Protein AF-A0A7S0JDR5-F1 (afdb_monomer_lite)

InterPro domains:
  IPR052972 Sacsin chaperone regulator [PTHR15600] (1-126)
  IPR058210 Sacsin/Nov domain [PF25794] (2-126)

Foldseek 3Di:
DADPPPPPDPDRDPPPDPVVVVLLVWAQWKWKDAFQKIKIFHCPCPPDPPADNVRGIDMDRQAVDPVCVVCVVVNVVVPPPVDNSHGTDHDMGIDGDTADCVNLVVDPSHNDTCDPVNVVVVVVVVVD

Radius of gyration: 15.87 Å; chains: 1; bounding box: 41×41×35 Å

Sequence (128 aa):
ISSSAKLNASSATGRFGLGFNAVYHFTDVPSFVSGEHVVFFDPHAHFLPGATLQNPGLKLKFAGANFVEQFPDQFGPYRLFGCDMRSNYPATLFRFPLRTAGTAASSELRRDEYGRGAVRELLDTLHD

Organism: NCBI:txid127549

Structure (mmCIF, N/CA/C/O backbone):
data_AF-A0A7S0JDR5-F1
#
_entry.id   AF-A0A7S0JDR5-F1
#
loop_
_atom_site.group_PDB
_atom_site.id
_atom_site.type_symbol
_atom_site.label_atom_id
_atom_site.label_alt_id
_atom_site.label_comp_id
_atom_site.label_asym_id
_atom_site.label_entity_id
_atom_site.label_seq_id
_atom_site.pdbx_PDB_ins_code
_atom_site.Cartn_x
_atom_site.Cartn_y
_atom_site.Cartn_z
_atom_site.occupancy
_atom_site.B_iso_or_equiv
_atom_site.auth_seq_id
_atom_site.auth_comp_id
_atom_site.auth_asym_id
_atom_site.auth_atom_id
_atom_site.pdbx_PDB_model_num
ATOM 1 N N . ILE A 1 1 ? 11.696 1.979 10.119 1.00 46.78 1 ILE A N 1
ATOM 2 C CA . ILE A 1 1 ? 11.382 1.948 11.573 1.00 46.78 1 ILE A CA 1
ATOM 3 C C . ILE A 1 1 ? 12.497 1.204 12.296 1.00 46.78 1 ILE A C 1
ATOM 5 O O . ILE A 1 1 ? 12.484 -0.017 12.309 1.00 46.78 1 ILE A O 1
ATOM 9 N N . SER A 1 2 ? 13.467 1.922 12.853 1.00 39.16 2 SER A N 1
ATOM 10 C CA . SER A 1 2 ? 14.502 1.377 13.738 1.00 39.16 2 SER A CA 1
ATOM 11 C C . SER A 1 2 ? 14.549 2.259 14.981 1.00 39.16 2 SER A C 1
ATOM 13 O O . SER A 1 2 ? 14.450 3.477 14.878 1.00 39.16 2 SER A O 1
ATOM 15 N N . SER A 1 3 ? 14.613 1.658 16.164 1.00 34.16 3 SER A N 1
ATOM 16 C CA . SER A 1 3 ? 14.764 2.381 17.430 1.00 34.16 3 SER A CA 1
ATOM 17 C C . SER A 1 3 ? 16.156 3.022 17.514 1.00 34.16 3 SER A C 1
ATOM 19 O O . SER A 1 3 ? 17.152 2.328 17.308 1.00 34.16 3 SER A O 1
ATOM 21 N N . SER A 1 4 ? 16.216 4.308 17.881 1.00 41.69 4 SER A N 1
ATOM 22 C CA . SER A 1 4 ? 17.369 5.233 17.828 1.00 41.69 4 SER A CA 1
ATOM 23 C C . SER A 1 4 ? 18.670 4.829 18.545 1.00 41.69 4 SER A C 1
ATOM 25 O O . SER A 1 4 ? 19.616 5.606 18.560 1.00 41.69 4 SER A O 1
ATOM 27 N N . ALA A 1 5 ? 18.776 3.630 19.118 1.00 36.12 5 ALA A N 1
ATOM 28 C CA . ALA A 1 5 ? 19.974 3.170 19.826 1.00 36.12 5 ALA A CA 1
ATOM 29 C C . ALA A 1 5 ? 21.012 2.454 18.934 1.00 36.12 5 ALA A C 1
ATOM 31 O O . ALA A 1 5 ? 22.041 2.017 19.441 1.00 36.12 5 ALA A O 1
ATOM 32 N N . LYS A 1 6 ? 20.759 2.268 17.628 1.00 39.28 6 LYS A N 1
ATOM 33 C CA . LYS A 1 6 ? 21.620 1.445 16.749 1.00 39.28 6 LYS A CA 1
ATOM 34 C C . LYS A 1 6 ? 21.948 2.091 15.398 1.00 39.28 6 LYS A C 1
ATOM 36 O O . LYS A 1 6 ? 22.055 1.397 14.394 1.00 39.28 6 LYS A O 1
ATOM 41 N N . LEU A 1 7 ? 22.142 3.410 15.376 1.00 42.50 7 LEU A N 1
ATOM 42 C CA . LEU A 1 7 ? 22.484 4.175 14.164 1.00 42.50 7 LEU A CA 1
ATOM 43 C C . LEU A 1 7 ? 23.809 3.744 13.490 1.00 42.50 7 LEU A C 1
ATOM 45 O O . LEU A 1 7 ? 24.029 4.089 12.338 1.00 42.50 7 LEU A O 1
ATOM 49 N N . ASN A 1 8 ? 24.648 2.940 14.161 1.00 34.06 8 ASN A N 1
ATOM 50 C CA . ASN A 1 8 ? 25.935 2.461 13.634 1.00 34.06 8 ASN A CA 1
ATOM 51 C C . ASN A 1 8 ? 25.924 1.018 13.096 1.00 34.06 8 ASN A C 1
ATOM 53 O O . ASN A 1 8 ? 26.977 0.495 12.743 1.00 34.06 8 ASN A O 1
ATOM 57 N N . ALA A 1 9 ? 24.766 0.359 13.026 1.00 37.00 9 ALA A N 1
ATOM 58 C CA . ALA A 1 9 ? 24.639 -0.929 12.352 1.00 37.00 9 ALA A CA 1
ATOM 59 C C . ALA A 1 9 ? 23.743 -0.753 11.126 1.00 37.00 9 ALA A C 1
ATOM 61 O O . ALA A 1 9 ? 22.534 -0.559 11.258 1.00 37.00 9 ALA A O 1
ATOM 62 N N . SER A 1 10 ? 24.326 -0.886 9.936 1.00 40.94 10 SER A N 1
ATOM 63 C CA . SER A 1 10 ? 23.674 -0.897 8.615 1.00 40.94 10 SER A CA 1
ATOM 64 C C . SER A 1 10 ? 22.622 -2.013 8.422 1.00 40.94 10 SER A C 1
ATOM 66 O O . SER A 1 10 ? 22.178 -2.272 7.310 1.00 40.94 10 SER A O 1
ATOM 68 N N . SER A 1 11 ? 22.204 -2.678 9.501 1.00 45.56 11 SER A N 1
ATOM 69 C CA . SER A 1 11 ? 21.330 -3.853 9.528 1.00 45.56 11 SER A CA 1
ATOM 70 C C . SER A 1 11 ? 20.412 -3.902 10.762 1.00 45.56 11 SER A C 1
ATOM 72 O O . SER A 1 11 ? 19.966 -4.971 11.182 1.00 45.56 11 SER A O 1
ATOM 74 N N . ALA A 1 12 ? 20.099 -2.759 11.382 1.00 44.41 12 ALA A N 1
ATOM 75 C CA . ALA A 1 12 ? 19.158 -2.718 12.502 1.00 44.41 12 ALA A CA 1
ATOM 76 C C . ALA A 1 12 ? 17.701 -2.872 12.016 1.00 44.41 12 ALA A C 1
ATOM 78 O O . ALA A 1 12 ? 16.983 -1.896 11.798 1.00 44.41 12 ALA A O 1
ATOM 79 N N . THR A 1 13 ? 17.271 -4.123 11.845 1.00 51.19 13 THR A N 1
ATOM 80 C CA . THR A 1 13 ? 15.887 -4.506 11.541 1.00 51.19 13 THR A CA 1
ATOM 81 C C . THR A 1 13 ? 14.921 -3.907 12.563 1.00 51.19 13 THR A C 1
ATOM 83 O O . THR A 1 13 ? 15.130 -4.012 13.774 1.00 51.19 13 THR A O 1
ATOM 86 N N . GLY A 1 14 ? 13.842 -3.290 12.081 1.00 51.88 14 GLY A N 1
ATOM 87 C CA . GLY A 1 14 ? 12.742 -2.850 12.931 1.00 51.88 14 GLY A CA 1
ATOM 88 C C . GLY A 1 14 ? 12.070 -4.000 13.681 1.00 51.88 14 GLY A C 1
ATOM 89 O O . GLY A 1 14 ? 12.301 -5.176 13.407 1.00 51.88 14 GLY A O 1
ATOM 90 N N . ARG A 1 15 ? 11.155 -3.659 14.596 1.00 53.78 15 ARG A N 1
ATOM 91 C CA . ARG A 1 15 ? 10.389 -4.613 15.426 1.00 53.78 15 ARG A CA 1
ATOM 92 C C . ARG A 1 15 ? 9.584 -5.663 14.627 1.00 53.78 15 ARG A C 1
ATOM 94 O O . ARG A 1 15 ? 9.115 -6.626 15.216 1.00 53.78 15 ARG A O 1
ATOM 101 N N . PHE A 1 16 ? 9.438 -5.494 13.312 1.00 57.56 16 PHE A N 1
ATOM 102 C CA . PHE A 1 16 ? 8.615 -6.335 12.433 1.00 57.56 16 PHE A CA 1
ATOM 103 C C . PHE A 1 16 ? 9.363 -7.507 11.771 1.00 57.56 16 PHE A C 1
ATOM 105 O O . PHE A 1 16 ? 8.795 -8.194 10.927 1.00 57.56 16 PHE A O 1
ATOM 112 N N . GLY A 1 17 ? 10.599 -7.784 12.204 1.00 55.38 17 GLY A N 1
ATOM 113 C CA . GLY A 1 17 ? 11.347 -8.980 11.811 1.00 55.38 17 GLY A CA 1
ATOM 114 C C . GLY A 1 17 ? 11.861 -8.948 10.368 1.00 55.38 17 GLY A C 1
ATOM 115 O O . GLY A 1 17 ? 11.411 -8.173 9.530 1.00 55.38 17 GLY A O 1
ATOM 116 N N . LEU A 1 18 ? 12.839 -9.806 10.074 1.00 67.12 18 LEU A N 1
ATOM 117 C CA . LEU A 1 18 ? 13.481 -9.876 8.755 1.00 67.12 18 LEU A CA 1
ATOM 118 C C . LEU A 1 18 ? 12.505 -10.296 7.643 1.00 67.12 18 LEU A C 1
ATOM 120 O O . LEU A 1 18 ? 12.664 -9.870 6.505 1.00 67.12 18 LEU A O 1
ATOM 124 N N . GLY A 1 19 ? 11.474 -11.082 7.978 1.00 76.75 19 GLY A N 1
ATOM 125 C CA . GLY A 1 19 ? 10.511 -11.609 7.007 1.00 76.75 19 GLY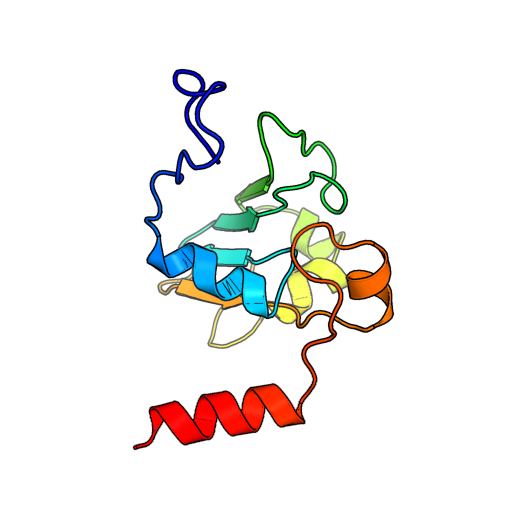 A CA 1
ATOM 126 C C . GLY A 1 19 ? 9.680 -10.532 6.309 1.00 76.75 19 GLY A C 1
ATOM 127 O O . GLY A 1 19 ? 9.452 -10.628 5.108 1.00 76.75 19 GLY A O 1
ATOM 128 N N . PHE A 1 20 ? 9.290 -9.462 7.012 1.00 83.81 20 PHE A N 1
ATOM 129 C CA . PHE A 1 20 ? 8.538 -8.377 6.373 1.00 83.81 20 PHE A CA 1
ATOM 130 C C . PHE A 1 20 ? 9.398 -7.582 5.384 1.00 83.81 20 PHE A C 1
ATOM 132 O O . PHE A 1 20 ? 8.873 -7.077 4.400 1.00 83.81 20 PHE A O 1
ATOM 139 N N . ASN A 1 21 ? 10.721 -7.516 5.572 1.00 85.69 21 ASN A N 1
ATOM 140 C CA . ASN A 1 21 ? 11.596 -6.795 4.642 1.00 85.69 21 ASN A CA 1
ATOM 141 C C . ASN A 1 21 ? 11.627 -7.422 3.239 1.00 85.69 21 ASN A C 1
ATOM 143 O O . ASN A 1 21 ? 11.968 -6.729 2.283 1.00 85.69 21 ASN A O 1
ATOM 147 N N . ALA A 1 22 ? 11.237 -8.692 3.087 1.00 89.19 22 ALA A N 1
ATOM 148 C CA . ALA A 1 22 ? 11.175 -9.352 1.785 1.00 89.19 22 ALA A CA 1
ATOM 149 C C . ALA A 1 22 ? 10.218 -8.651 0.804 1.00 89.19 22 ALA A C 1
ATOM 151 O O . ALA A 1 22 ? 10.439 -8.707 -0.405 1.00 89.19 22 ALA A O 1
ATOM 152 N N . VAL A 1 23 ? 9.200 -7.931 1.297 1.00 92.25 23 VAL A N 1
ATOM 153 C CA . VAL A 1 23 ? 8.261 -7.198 0.429 1.00 92.25 23 VAL A CA 1
ATOM 154 C C . VAL A 1 23 ? 8.958 -6.105 -0.387 1.00 92.25 23 VAL A C 1
ATOM 156 O O . VAL A 1 23 ? 8.523 -5.783 -1.491 1.00 92.25 23 VAL A O 1
ATOM 159 N N . TYR A 1 24 ? 10.092 -5.579 0.091 1.00 92.88 24 TYR A N 1
ATOM 160 C CA . TYR A 1 24 ? 10.842 -4.551 -0.632 1.00 92.88 24 TYR A CA 1
ATOM 161 C C . TYR A 1 24 ? 11.471 -5.056 -1.938 1.00 92.88 24 TYR A C 1
ATOM 163 O O . TYR A 1 24 ? 11.871 -4.250 -2.783 1.00 92.88 24 TYR A O 1
ATOM 171 N N . HIS A 1 25 ? 11.483 -6.373 -2.177 1.00 91.44 25 HIS A N 1
ATOM 172 C CA . HIS A 1 25 ? 11.826 -6.919 -3.487 1.00 91.44 25 HIS A CA 1
ATOM 173 C C . HIS A 1 25 ? 10.895 -6.427 -4.598 1.00 91.44 25 HIS A C 1
ATOM 175 O O . HIS A 1 25 ? 11.363 -6.265 -5.722 1.00 91.44 25 HIS A O 1
ATOM 181 N N . PHE A 1 26 ? 9.634 -6.109 -4.295 1.00 93.12 26 PHE A N 1
ATOM 182 C CA . PHE A 1 26 ? 8.638 -5.742 -5.305 1.00 93.12 26 PHE A CA 1
ATOM 183 C C . PHE A 1 26 ? 7.869 -4.445 -5.024 1.00 93.12 26 PHE A C 1
ATOM 185 O O . PHE A 1 26 ? 7.150 -3.995 -5.909 1.00 93.12 26 PHE A O 1
ATOM 192 N N . THR A 1 27 ? 8.019 -3.815 -3.855 1.00 94.88 27 THR A N 1
ATOM 193 C CA . THR A 1 27 ? 7.388 -2.518 -3.531 1.00 94.88 27 THR A CA 1
ATOM 194 C C . THR A 1 27 ? 8.350 -1.585 -2.799 1.00 94.88 27 THR A C 1
ATOM 196 O O . THR A 1 27 ? 9.182 -2.039 -2.024 1.00 94.88 27 THR A O 1
ATOM 199 N N . ASP A 1 28 ? 8.205 -0.273 -2.978 1.00 94.69 28 ASP A N 1
ATOM 200 C CA . ASP A 1 28 ? 8.941 0.744 -2.205 1.00 94.69 28 ASP A CA 1
ATOM 201 C C . ASP A 1 28 ? 8.138 1.248 -1.005 1.00 94.69 28 ASP A C 1
ATOM 203 O O . ASP A 1 28 ? 8.709 1.541 0.042 1.00 94.69 28 ASP A O 1
ATOM 207 N N . VAL A 1 29 ? 6.806 1.287 -1.139 1.00 95.62 29 VAL A N 1
ATOM 208 C CA . VAL A 1 29 ? 5.897 1.828 -0.119 1.00 95.62 29 VAL A CA 1
ATOM 209 C C . VAL A 1 29 ? 4.853 0.780 0.278 1.00 95.62 29 VAL A C 1
ATOM 211 O O . VAL A 1 29 ? 3.685 0.875 -0.117 1.00 95.62 29 VAL A O 1
ATOM 214 N N . PRO A 1 30 ? 5.242 -0.282 1.012 1.00 96.44 30 PRO A N 1
ATOM 215 C CA . PRO A 1 30 ? 4.270 -1.237 1.511 1.00 96.44 30 PRO A CA 1
ATOM 216 C C . PRO A 1 30 ? 3.334 -0.549 2.506 1.00 96.44 30 PRO A C 1
ATOM 218 O O . PRO A 1 30 ? 3.698 0.393 3.214 1.00 96.44 30 PRO A O 1
ATOM 221 N N . SER A 1 31 ? 2.107 -1.044 2.583 1.00 97.50 31 SER A N 1
ATOM 222 C CA . SER A 1 31 ? 1.110 -0.515 3.504 1.00 97.50 31 SER A CA 1
ATOM 223 C C . SER A 1 31 ? 0.166 -1.602 3.979 1.00 97.50 31 SER A C 1
ATOM 225 O O . SER A 1 31 ? 0.027 -2.647 3.337 1.00 97.50 31 SER A O 1
ATOM 227 N N . PHE A 1 32 ? -0.498 -1.356 5.101 1.00 97.50 32 PHE A N 1
ATOM 228 C CA . PHE A 1 32 ? -1.589 -2.207 5.541 1.00 97.50 32 PHE A CA 1
ATOM 229 C C . PHE A 1 32 ? -2.681 -1.434 6.268 1.00 97.50 32 PHE A C 1
ATOM 231 O O . PHE A 1 32 ? -2.442 -0.378 6.854 1.00 97.50 32 PHE A O 1
ATOM 238 N N . VAL A 1 33 ? -3.873 -2.017 6.267 1.00 98.31 33 VAL A N 1
ATOM 239 C CA . VAL A 1 33 ? -5.008 -1.628 7.101 1.00 98.31 33 VAL A CA 1
ATOM 240 C C . VAL A 1 33 ? -5.211 -2.705 8.157 1.00 98.31 33 VAL A C 1
ATOM 242 O O . VAL A 1 33 ? -5.209 -3.886 7.823 1.00 98.31 33 VAL A O 1
ATOM 245 N N . SER A 1 34 ? -5.370 -2.316 9.421 1.00 97.69 34 SER A N 1
ATOM 246 C CA . SER A 1 34 ? -5.720 -3.231 10.512 1.00 97.69 34 SER A CA 1
ATOM 247 C C . SER A 1 34 ? -6.481 -2.477 11.601 1.00 97.69 34 SER A C 1
ATOM 249 O O . SER A 1 34 ? -6.029 -1.425 12.076 1.00 97.69 34 SER A O 1
ATOM 251 N N . GLY A 1 35 ? -7.655 -2.988 11.976 1.00 97.75 35 GLY A N 1
ATOM 252 C CA . GLY A 1 35 ? -8.579 -2.287 12.863 1.00 97.75 35 GLY A CA 1
ATOM 253 C C . GLY A 1 35 ? -8.986 -0.931 12.282 1.00 97.75 35 GLY A 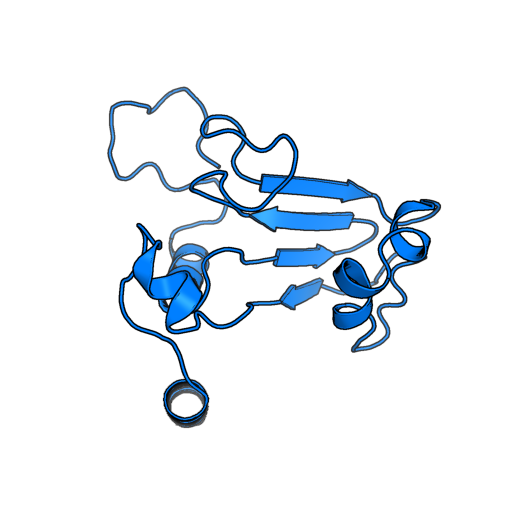C 1
ATOM 254 O O . GLY A 1 35 ? -9.450 -0.843 11.151 1.00 97.75 35 GLY A O 1
ATOM 255 N N . GLU A 1 36 ? -8.781 0.143 13.043 1.00 97.94 36 GLU A N 1
ATOM 256 C CA . GLU A 1 36 ? -9.136 1.519 12.647 1.00 97.94 36 GLU A CA 1
ATOM 257 C C . GLU A 1 36 ? -7.999 2.304 11.974 1.00 97.94 36 GLU A C 1
ATOM 259 O O . GLU A 1 36 ? -8.103 3.523 11.795 1.00 97.94 36 GLU A O 1
ATOM 264 N N . HIS A 1 37 ? -6.881 1.643 11.659 1.00 98.12 37 HIS A N 1
ATOM 265 C CA . HIS A 1 37 ? -5.675 2.318 11.192 1.00 98.12 37 HIS A CA 1
ATOM 266 C C . HIS A 1 37 ? -5.215 1.838 9.826 1.00 98.12 37 HIS A C 1
ATOM 268 O O . HIS A 1 37 ? -5.263 0.649 9.516 1.00 98.12 37 HIS A O 1
ATOM 274 N N . VAL A 1 38 ? -4.671 2.781 9.063 1.00 97.81 38 VAL A N 1
ATOM 275 C CA . VAL A 1 38 ? -3.841 2.517 7.893 1.00 97.81 38 VAL A CA 1
ATOM 276 C C . VAL A 1 38 ? -2.411 2.946 8.203 1.00 97.81 38 VAL A C 1
ATOM 278 O O . VAL A 1 38 ? -2.178 3.992 8.818 1.00 97.81 38 VAL A O 1
ATOM 281 N N . VAL A 1 39 ? -1.453 2.109 7.825 1.00 97.00 39 VAL A N 1
ATOM 282 C CA . VAL A 1 39 ? -0.021 2.323 8.032 1.00 97.00 39 VAL A CA 1
ATOM 283 C C . VAL A 1 39 ? 0.683 2.203 6.692 1.00 97.00 39 VAL A C 1
ATOM 285 O O . VAL A 1 39 ? 0.512 1.209 5.991 1.00 97.00 39 VAL A O 1
ATOM 288 N N . PHE A 1 40 ? 1.496 3.197 6.366 1.00 96.94 40 PHE A N 1
ATOM 289 C CA . PHE A 1 40 ? 2.370 3.232 5.203 1.00 96.94 40 PHE A CA 1
ATOM 290 C C . PHE A 1 40 ? 3.821 3.246 5.675 1.00 96.94 40 PHE A C 1
ATOM 292 O O . PHE A 1 40 ? 4.158 3.956 6.625 1.00 96.94 40 PHE A O 1
ATOM 299 N N . PHE A 1 41 ? 4.681 2.490 5.005 1.00 95.25 41 PHE A N 1
ATOM 300 C CA . PHE A 1 41 ? 6.118 2.493 5.252 1.00 95.25 41 PHE A CA 1
ATOM 301 C C . PHE A 1 41 ? 6.819 3.140 4.070 1.00 95.25 41 PHE A C 1
ATOM 303 O O . PHE A 1 41 ? 6.612 2.717 2.943 1.00 95.25 41 PHE A O 1
ATOM 310 N N . ASP A 1 42 ? 7.655 4.134 4.335 1.00 94.38 42 ASP A N 1
ATOM 311 C CA . ASP A 1 42 ? 8.414 4.848 3.309 1.00 94.38 42 ASP A CA 1
ATOM 312 C C . ASP A 1 42 ? 9.863 4.989 3.797 1.00 94.38 42 ASP A C 1
ATOM 314 O O . ASP A 1 42 ? 10.197 5.992 4.430 1.00 94.38 42 ASP A O 1
ATOM 318 N N . PRO A 1 43 ? 10.704 3.948 3.624 1.00 91.31 43 PRO A N 1
ATOM 319 C CA . PRO A 1 43 ? 12.035 3.872 4.233 1.00 91.31 43 PRO A CA 1
ATOM 320 C C . PRO A 1 43 ? 12.969 5.022 3.837 1.00 91.31 43 PRO A C 1
ATOM 322 O O . PRO A 1 43 ? 13.839 5.370 4.634 1.00 91.31 43 PRO A O 1
ATOM 325 N N . HIS A 1 44 ? 12.759 5.618 2.661 1.00 89.38 44 HIS A N 1
ATOM 326 C CA . HIS A 1 44 ? 13.550 6.739 2.145 1.00 89.38 44 HIS A CA 1
ATOM 327 C C . HIS A 1 44 ? 12.842 8.096 2.295 1.00 89.38 44 HIS A C 1
ATOM 329 O O . HIS A 1 44 ? 13.427 9.123 1.975 1.00 89.38 44 HIS A O 1
ATOM 335 N N . ALA A 1 45 ? 11.618 8.123 2.839 1.00 91.50 45 ALA A N 1
ATOM 336 C CA . ALA A 1 45 ? 10.840 9.340 3.083 1.00 91.50 45 ALA A CA 1
ATOM 337 C C . ALA A 1 45 ? 10.638 10.217 1.827 1.00 91.50 45 ALA A C 1
ATOM 339 O O . ALA A 1 45 ? 10.714 11.443 1.895 1.00 91.50 45 ALA A O 1
ATOM 340 N N . HIS A 1 46 ? 10.392 9.591 0.673 1.00 91.38 46 HIS A N 1
ATOM 341 C CA . HIS A 1 46 ? 10.223 10.285 -0.612 1.00 91.38 46 HIS A CA 1
ATOM 342 C C . HIS A 1 46 ? 8.760 10.490 -1.022 1.00 91.38 46 HIS A C 1
ATOM 344 O O . HIS A 1 46 ? 8.467 11.365 -1.835 1.00 91.38 46 HIS A O 1
ATOM 350 N N . PHE A 1 47 ? 7.841 9.683 -0.498 1.00 91.38 47 PHE A N 1
ATOM 351 C CA . PHE A 1 47 ? 6.475 9.572 -1.009 1.00 91.38 47 PHE A CA 1
ATOM 352 C C . PHE A 1 47 ? 5.424 10.128 -0.050 1.00 91.38 47 PHE A C 1
ATOM 354 O O . PHE A 1 47 ? 4.371 10.582 -0.497 1.00 91.38 47 PHE A O 1
ATOM 361 N N . LEU A 1 48 ? 5.668 10.072 1.262 1.00 93.06 48 LEU A N 1
ATOM 362 C CA . LEU A 1 48 ? 4.659 10.417 2.263 1.00 93.06 48 LEU A CA 1
ATOM 363 C C . LEU A 1 48 ? 4.855 11.826 2.841 1.00 93.06 48 LEU A C 1
ATOM 365 O O . LEU A 1 48 ? 5.964 12.186 3.240 1.00 93.06 48 LEU A O 1
ATOM 369 N N . PRO A 1 49 ? 3.774 12.615 2.985 1.00 91.06 49 PRO A N 1
ATOM 370 C CA . PRO A 1 49 ? 3.861 13.940 3.580 1.00 91.06 49 PRO A CA 1
ATOM 371 C C . PRO A 1 49 ? 4.295 13.846 5.047 1.00 91.06 49 PRO A C 1
ATOM 373 O O . PRO A 1 49 ? 3.717 13.098 5.835 1.00 91.06 49 PRO A O 1
ATOM 376 N N . GLY A 1 50 ? 5.311 14.628 5.416 1.00 90.19 50 GLY A N 1
ATOM 377 C CA . GLY A 1 50 ? 5.829 14.690 6.785 1.00 90.19 50 GLY A CA 1
ATOM 378 C C . GLY A 1 50 ? 6.649 13.474 7.229 1.00 90.19 50 GLY A C 1
ATOM 379 O O . GLY A 1 50 ? 7.109 13.460 8.372 1.00 90.19 50 GLY A O 1
ATOM 380 N N . ALA A 1 51 ? 6.860 12.475 6.363 1.00 91.50 51 ALA A N 1
ATOM 381 C CA . ALA A 1 51 ? 7.804 11.402 6.646 1.00 91.50 51 ALA A CA 1
ATOM 382 C C . ALA A 1 51 ? 9.237 11.949 6.664 1.00 91.50 51 ALA A C 1
ATOM 384 O O . ALA A 1 51 ? 9.595 12.854 5.911 1.00 91.50 51 ALA A O 1
ATOM 385 N N . THR A 1 52 ? 10.070 11.386 7.535 1.00 91.38 52 THR A N 1
ATOM 386 C CA . THR A 1 52 ? 11.502 11.699 7.609 1.00 91.38 52 THR A CA 1
ATOM 387 C C . THR A 1 52 ? 12.299 10.411 7.745 1.00 91.38 52 THR A C 1
ATOM 389 O O . THR A 1 52 ? 11.749 9.376 8.112 1.00 91.38 52 THR A O 1
ATOM 392 N N . LEU A 1 53 ? 13.615 10.454 7.534 1.00 87.94 53 LEU A N 1
ATOM 393 C CA . LEU A 1 53 ? 14.463 9.273 7.744 1.00 87.94 53 LEU A CA 1
ATOM 394 C C . LEU A 1 53 ? 14.415 8.754 9.196 1.00 87.94 53 LEU A C 1
ATOM 396 O O . LEU A 1 53 ? 14.615 7.564 9.438 1.00 87.94 53 LEU A O 1
ATOM 400 N N . GLN A 1 54 ? 14.113 9.619 10.172 1.00 86.88 54 GLN A N 1
ATOM 401 C CA . GLN A 1 54 ? 13.923 9.229 11.575 1.00 86.88 54 GLN A CA 1
ATOM 402 C C . GLN A 1 54 ? 12.543 8.604 11.822 1.00 86.88 54 GLN A C 1
ATOM 404 O O . GLN A 1 54 ? 12.430 7.674 12.621 1.00 86.88 54 GLN A O 1
ATOM 409 N N . ASN A 1 55 ? 11.510 9.069 11.112 1.00 85.56 55 ASN A N 1
ATOM 410 C CA . ASN A 1 55 ? 10.149 8.532 11.163 1.00 85.56 55 ASN A CA 1
ATOM 411 C C . ASN A 1 55 ? 9.668 8.139 9.750 1.00 85.56 55 ASN A C 1
ATOM 413 O O . ASN A 1 55 ? 8.825 8.828 9.172 1.00 85.56 55 ASN A O 1
ATOM 417 N N . PRO A 1 56 ? 10.217 7.049 9.175 1.00 88.38 56 PRO A N 1
ATOM 418 C CA . PRO A 1 56 ? 9.973 6.682 7.784 1.00 88.38 56 PRO A CA 1
ATOM 419 C C . PRO A 1 56 ? 8.645 5.932 7.653 1.00 88.38 56 PRO A C 1
ATOM 421 O O . PRO A 1 56 ? 8.584 4.703 7.797 1.00 88.38 56 PRO A O 1
ATOM 424 N N . GLY A 1 57 ? 7.565 6.682 7.450 1.00 93.69 57 GLY A N 1
ATOM 425 C CA . GLY A 1 57 ? 6.215 6.153 7.294 1.00 93.69 57 GLY A CA 1
ATOM 426 C C . GLY A 1 57 ? 5.129 7.105 7.783 1.00 93.69 57 GLY A C 1
ATOM 427 O O . GLY A 1 57 ? 5.394 8.206 8.258 1.00 93.69 57 GLY A O 1
ATOM 428 N N . LEU A 1 58 ? 3.885 6.643 7.701 1.00 95.19 58 LEU A N 1
ATOM 429 C CA . LEU A 1 58 ? 2.709 7.378 8.149 1.00 95.19 58 LEU A CA 1
ATOM 430 C C . LEU A 1 58 ? 1.692 6.405 8.742 1.00 95.19 58 LEU A C 1
ATOM 432 O O . LEU A 1 58 ? 1.370 5.390 8.129 1.00 95.19 58 LEU A O 1
ATOM 436 N N . LYS A 1 59 ? 1.162 6.716 9.926 1.00 95.81 59 LYS A N 1
ATOM 437 C CA . LYS A 1 59 ? 0.050 5.982 10.539 1.00 95.81 59 LYS A CA 1
ATOM 438 C C . LYS A 1 59 ? -1.122 6.930 10.724 1.00 95.81 59 LYS A C 1
ATOM 440 O O . LYS A 1 59 ? -0.996 7.922 11.434 1.00 95.81 59 LYS A O 1
ATOM 445 N N . LEU A 1 60 ? -2.263 6.589 10.138 1.00 96.19 60 LEU A N 1
ATOM 446 C CA . LEU A 1 60 ? -3.489 7.373 10.233 1.00 96.19 60 LEU A CA 1
ATOM 447 C C . LEU A 1 60 ? -4.595 6.525 10.849 1.00 96.19 60 LEU A C 1
ATOM 449 O O . LEU A 1 60 ? -4.780 5.369 10.468 1.00 96.19 60 LEU A O 1
ATOM 453 N N . LYS A 1 61 ? -5.351 7.112 11.778 1.00 97.50 61 LYS A N 1
ATOM 454 C CA . LYS A 1 61 ? -6.642 6.571 12.201 1.00 97.50 61 LYS A CA 1
ATOM 455 C C . LYS A 1 61 ? -7.693 7.051 11.203 1.00 97.50 61 LYS A C 1
ATOM 457 O O . LYS A 1 61 ? -7.918 8.252 11.110 1.00 97.50 61 LYS A O 1
ATOM 462 N N . PHE A 1 62 ? -8.297 6.140 10.448 1.00 96.06 62 PHE A N 1
ATOM 463 C CA . PHE A 1 62 ? -9.282 6.500 9.421 1.00 96.06 62 PHE A CA 1
ATOM 464 C C . PHE A 1 62 ? -10.724 6.453 9.938 1.00 96.06 62 PHE A C 1
ATOM 466 O O . PHE A 1 62 ? -11.589 7.127 9.385 1.00 96.06 62 PHE A O 1
ATOM 473 N N . ALA A 1 63 ? -10.990 5.696 11.008 1.00 92.88 63 ALA A N 1
ATOM 474 C CA . ALA A 1 63 ? -12.325 5.625 11.589 1.00 92.88 63 ALA A CA 1
ATOM 475 C C . ALA A 1 63 ? -12.756 6.996 12.134 1.00 92.88 63 ALA A C 1
ATOM 477 O O . ALA A 1 63 ? -12.104 7.551 13.022 1.00 92.88 63 ALA A O 1
ATOM 478 N N . GLY A 1 64 ? -13.844 7.538 11.579 1.00 89.88 64 GLY A N 1
ATOM 479 C CA . GLY A 1 64 ? -14.348 8.879 11.898 1.00 89.88 64 GLY A CA 1
ATOM 480 C C . GLY A 1 64 ? -13.545 10.041 11.298 1.00 89.88 64 GLY A C 1
ATOM 481 O O . GLY A 1 64 ? -13.790 11.189 11.663 1.00 89.88 64 GLY A O 1
ATOM 482 N N . ALA A 1 65 ? -12.592 9.777 10.400 1.00 91.50 65 ALA A N 1
ATOM 483 C CA . ALA A 1 65 ? -11.801 10.818 9.751 1.00 91.50 65 ALA A CA 1
ATOM 484 C C . ALA A 1 65 ? -12.396 11.249 8.400 1.00 91.50 65 ALA A C 1
ATOM 486 O O . ALA A 1 65 ? -12.956 10.444 7.661 1.00 91.50 65 ALA A O 1
ATOM 487 N N . ASN A 1 66 ? -12.211 12.521 8.040 1.00 91.50 66 ASN A N 1
ATOM 488 C CA . ASN A 1 66 ? -12.687 13.094 6.774 1.00 91.50 66 ASN A CA 1
ATOM 489 C C . ASN A 1 66 ? -11.684 12.955 5.614 1.00 91.50 66 ASN A C 1
ATOM 491 O O . ASN A 1 66 ? -12.065 13.079 4.452 1.00 91.50 66 ASN A O 1
ATOM 495 N N . PHE A 1 67 ? -10.407 12.677 5.897 1.00 90.94 67 PHE A N 1
ATOM 496 C CA . PHE A 1 67 ? -9.365 12.633 4.866 1.00 90.94 67 PHE A CA 1
ATOM 497 C C . PHE A 1 67 ? -9.599 11.529 3.823 1.00 90.94 67 PHE A C 1
ATOM 499 O O . PHE A 1 67 ? -9.139 11.644 2.692 1.00 90.94 67 PHE A O 1
ATOM 506 N N . VAL A 1 68 ? -10.334 10.469 4.174 1.00 92.44 68 VAL A N 1
ATOM 507 C CA . VAL A 1 68 ? -10.671 9.386 3.237 1.00 92.44 68 VAL A CA 1
ATOM 508 C C . VAL A 1 68 ? -11.533 9.906 2.086 1.00 92.44 68 VAL A C 1
ATOM 510 O O . VAL A 1 68 ? -11.406 9.439 0.957 1.00 92.44 68 VAL A O 1
ATOM 513 N N . GLU A 1 69 ? -12.392 10.885 2.365 1.00 92.62 69 GLU A N 1
ATOM 514 C CA . GLU A 1 69 ? -13.251 11.529 1.370 1.00 92.62 69 GLU A CA 1
ATOM 515 C C . GLU A 1 69 ? -12.536 12.675 0.651 1.00 92.62 69 GLU A C 1
ATOM 517 O O . GLU A 1 69 ? -12.823 12.927 -0.514 1.00 92.62 69 GLU A O 1
ATOM 522 N N . GLN A 1 70 ? -11.573 13.329 1.310 1.00 95.25 70 GLN A N 1
ATOM 523 C CA . GLN A 1 70 ? -10.748 14.377 0.696 1.00 95.25 70 GLN A CA 1
ATOM 524 C C . GLN A 1 70 ? -9.724 13.823 -0.301 1.00 95.25 70 GLN A C 1
ATOM 526 O O . GLN A 1 70 ? -9.413 14.489 -1.284 1.00 95.25 70 GLN A O 1
ATOM 531 N N . PHE A 1 71 ? -9.211 12.610 -0.069 1.00 95.12 71 PHE A N 1
ATOM 532 C CA . PHE A 1 71 ? -8.204 11.963 -0.917 1.00 95.12 71 PHE A CA 1
ATOM 533 C C . PHE A 1 71 ? -8.701 10.599 -1.433 1.00 95.12 71 PHE A C 1
ATOM 535 O O . PHE A 1 71 ? -8.113 9.558 -1.118 1.00 95.12 71 PHE A O 1
ATOM 542 N N . PRO A 1 72 ? -9.794 10.568 -2.218 1.00 95.06 72 PRO A N 1
ATOM 543 C CA . PRO A 1 72 ? -10.450 9.324 -2.613 1.00 95.06 72 PRO A CA 1
ATOM 544 C C . PRO A 1 72 ? -9.539 8.405 -3.435 1.00 95.06 72 PRO A C 1
ATOM 546 O O . PRO A 1 72 ? -9.607 7.191 -3.262 1.00 95.06 72 PRO A O 1
ATOM 549 N N . ASP A 1 73 ? -8.636 8.953 -4.251 1.00 96.69 73 ASP A N 1
ATOM 550 C CA . ASP A 1 73 ? -7.703 8.159 -5.063 1.00 96.69 73 ASP A CA 1
ATOM 551 C C . ASP A 1 73 ? -6.645 7.441 -4.214 1.00 96.69 73 ASP A C 1
ATOM 553 O O . ASP A 1 73 ? -6.244 6.319 -4.527 1.00 96.69 73 ASP A O 1
ATOM 557 N N . GLN A 1 74 ? -6.234 8.047 -3.095 1.00 95.56 74 GLN A N 1
ATOM 558 C CA . GLN A 1 74 ? -5.265 7.450 -2.175 1.00 95.56 74 GLN A CA 1
ATOM 559 C C . GLN A 1 74 ? -5.875 6.270 -1.408 1.00 95.56 74 GLN A C 1
ATOM 561 O O . GLN A 1 74 ? -5.210 5.255 -1.190 1.00 95.56 74 GLN A O 1
ATOM 566 N N . PHE A 1 75 ? -7.135 6.397 -0.977 1.00 96.12 75 PHE A N 1
ATOM 567 C CA . PHE A 1 75 ? -7.769 5.435 -0.067 1.00 96.12 75 PHE A CA 1
ATOM 568 C C . PHE A 1 75 ? -8.748 4.469 -0.743 1.00 96.12 75 PHE A C 1
ATOM 570 O O . PHE A 1 75 ? -9.011 3.390 -0.210 1.00 96.12 75 PHE A O 1
ATOM 577 N N . GLY A 1 76 ? -9.250 4.801 -1.932 1.00 96.56 76 GLY A N 1
ATOM 578 C CA . GLY A 1 76 ? -10.117 3.949 -2.747 1.00 96.56 76 GLY A CA 1
ATOM 579 C C . GLY A 1 76 ? -9.577 2.528 -2.953 1.00 96.56 76 GLY A C 1
ATOM 580 O O . GLY A 1 76 ? -10.341 1.580 -2.772 1.00 96.56 76 GLY A O 1
ATOM 581 N N . PRO A 1 77 ? -8.271 2.328 -3.217 1.00 97.19 77 PRO A N 1
ATOM 582 C CA . PRO A 1 77 ? -7.716 0.993 -3.421 1.00 97.19 77 PRO A CA 1
ATOM 583 C C . PRO A 1 77 ? -7.719 0.070 -2.190 1.00 97.19 77 PRO A C 1
ATOM 585 O O . PRO A 1 77 ? -7.399 -1.110 -2.329 1.00 97.19 77 PRO A O 1
ATOM 588 N N . TYR A 1 78 ? -8.046 0.584 -1.000 1.00 97.81 78 TYR A N 1
ATOM 589 C CA . TYR A 1 78 ? -8.219 -0.216 0.217 1.00 97.81 78 TYR A CA 1
ATOM 590 C C . TYR A 1 78 ? -9.669 -0.640 0.448 1.00 97.81 78 TYR A C 1
ATOM 592 O O . TYR A 1 78 ? -9.913 -1.429 1.356 1.00 97.81 78 TYR A O 1
ATOM 600 N N . ARG A 1 79 ? -10.626 -0.160 -0.362 1.00 96.19 79 ARG A N 1
ATOM 601 C CA . ARG A 1 79 ? -12.044 -0.535 -0.269 1.00 96.19 79 ARG A CA 1
ATOM 602 C C . ARG A 1 79 ? -12.316 -1.916 -0.875 1.00 96.19 79 ARG A C 1
ATOM 604 O O . ARG A 1 79 ? -13.090 -2.065 -1.817 1.00 96.19 79 ARG A O 1
ATOM 611 N N . LEU A 1 80 ? -11.605 -2.919 -0.373 1.00 96.44 80 LEU A N 1
ATOM 612 C CA . LEU A 1 80 ? -11.616 -4.306 -0.828 1.00 96.44 80 LEU A CA 1
ATOM 613 C C . LEU A 1 80 ? -11.814 -5.234 0.371 1.00 96.44 80 LEU A C 1
ATOM 615 O O . LEU A 1 80 ? -11.527 -4.864 1.507 1.00 96.44 80 LEU A O 1
ATOM 619 N N . PHE A 1 81 ? -12.290 -6.453 0.113 1.00 96.94 81 PHE A N 1
ATOM 620 C CA . PHE A 1 81 ? -12.435 -7.497 1.139 1.00 96.94 81 PHE A CA 1
ATOM 621 C C . PHE A 1 81 ? -13.287 -7.076 2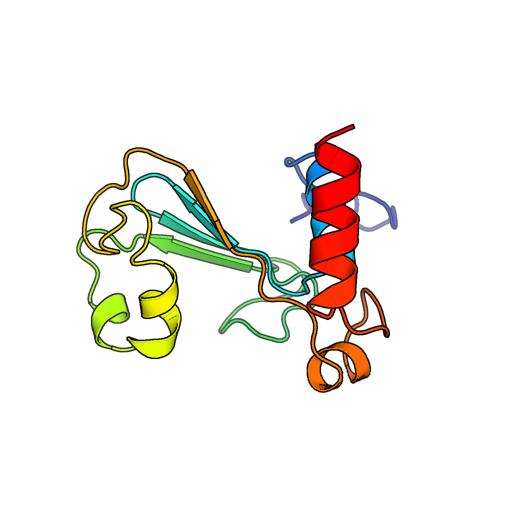.355 1.00 96.94 81 PHE A C 1
ATOM 623 O O . PHE A 1 81 ? -13.061 -7.531 3.470 1.00 96.94 81 PHE A O 1
ATOM 630 N N . GLY A 1 82 ? -14.269 -6.191 2.148 1.00 96.44 82 GLY A N 1
ATOM 631 C CA . GLY A 1 82 ? -15.136 -5.678 3.215 1.00 96.44 82 GLY A CA 1
ATOM 632 C C . GLY A 1 82 ? -14.539 -4.533 4.041 1.00 96.44 82 GLY A C 1
ATOM 633 O O . GLY A 1 82 ? -15.197 -4.050 4.956 1.00 96.44 82 GLY A O 1
ATOM 634 N N . CYS A 1 83 ? -13.331 -4.060 3.724 1.00 97.25 83 CYS A N 1
ATOM 635 C CA . CYS A 1 83 ? -12.817 -2.808 4.268 1.00 97.25 83 CYS A CA 1
ATOM 636 C C . CYS A 1 83 ? -13.546 -1.632 3.601 1.00 97.25 83 CYS A C 1
ATOM 638 O O . CYS A 1 83 ? -13.543 -1.512 2.379 1.00 97.25 83 CYS A O 1
ATOM 640 N N . ASP A 1 84 ? -14.176 -0.758 4.383 1.00 95.38 84 ASP A N 1
ATOM 641 C CA . ASP A 1 84 ? -14.889 0.427 3.883 1.00 95.38 84 ASP A CA 1
ATOM 642 C C . ASP A 1 84 ? -14.060 1.720 3.996 1.00 95.38 84 ASP A C 1
ATOM 644 O O . ASP A 1 84 ? -14.443 2.757 3.445 1.00 95.38 84 ASP A O 1
ATOM 648 N N . MET A 1 85 ? -12.912 1.655 4.685 1.00 96.38 85 MET A N 1
ATOM 649 C CA . MET A 1 85 ? -12.097 2.804 5.095 1.00 96.38 85 MET A CA 1
ATOM 650 C C . MET A 1 85 ? -12.894 3.864 5.877 1.00 96.38 85 MET A C 1
ATOM 652 O O . MET A 1 85 ? -12.612 5.055 5.782 1.00 96.38 85 MET A O 1
ATOM 656 N N . ARG A 1 86 ? -13.897 3.451 6.657 1.00 94.81 86 ARG A N 1
ATOM 657 C CA . ARG A 1 86 ? -14.741 4.324 7.492 1.00 94.81 86 ARG A CA 1
ATOM 658 C C . ARG A 1 86 ? -14.890 3.819 8.921 1.00 94.81 86 ARG A C 1
ATOM 660 O O . ARG A 1 86 ? -14.996 4.633 9.836 1.00 94.81 86 ARG A O 1
ATOM 667 N N . SER A 1 87 ? -14.903 2.505 9.117 1.00 94.81 87 SER A N 1
ATOM 668 C CA . SER A 1 87 ? -15.131 1.851 10.406 1.00 94.81 87 SER A CA 1
ATOM 669 C C . SER A 1 87 ? -14.047 0.813 10.716 1.00 94.81 87 SER A C 1
ATOM 671 O O . SER A 1 87 ? -13.187 0.527 9.886 1.00 94.81 87 SER A O 1
ATOM 673 N N . ASN A 1 88 ? -14.024 0.275 11.938 1.00 97.12 88 ASN A N 1
ATOM 674 C CA . ASN A 1 88 ? -13.037 -0.736 12.318 1.00 97.12 88 ASN A CA 1
ATOM 675 C C . ASN A 1 88 ? -13.069 -1.938 11.357 1.00 97.12 88 ASN A C 1
ATOM 677 O O . ASN A 1 88 ? -14.077 -2.637 11.275 1.00 97.12 88 ASN A O 1
ATOM 681 N N . TYR A 1 89 ? -11.941 -2.228 10.708 1.00 97.94 89 TYR A N 1
ATOM 682 C CA . TYR A 1 89 ? -11.791 -3.390 9.841 1.00 97.94 89 TYR A CA 1
ATOM 683 C C . TYR A 1 89 ? -11.367 -4.620 10.668 1.00 97.94 89 TYR A C 1
ATOM 685 O O . TYR A 1 89 ? -10.258 -4.628 11.211 1.00 97.94 89 TYR A O 1
ATOM 693 N N . PRO A 1 90 ? -12.204 -5.673 10.790 1.00 97.50 90 PRO A N 1
ATOM 694 C CA . PRO A 1 90 ? -11.949 -6.829 11.660 1.00 97.50 90 PRO A CA 1
ATOM 695 C C . PRO A 1 90 ? -10.965 -7.845 11.047 1.00 97.50 90 PRO A C 1
ATOM 697 O O . PRO A 1 90 ? -11.061 -9.044 11.292 1.00 97.50 90 PRO A O 1
ATOM 700 N N . ALA A 1 91 ? -10.030 -7.376 10.223 1.00 97.94 91 ALA A N 1
ATOM 701 C CA . ALA A 1 91 ? -8.992 -8.169 9.581 1.00 97.94 91 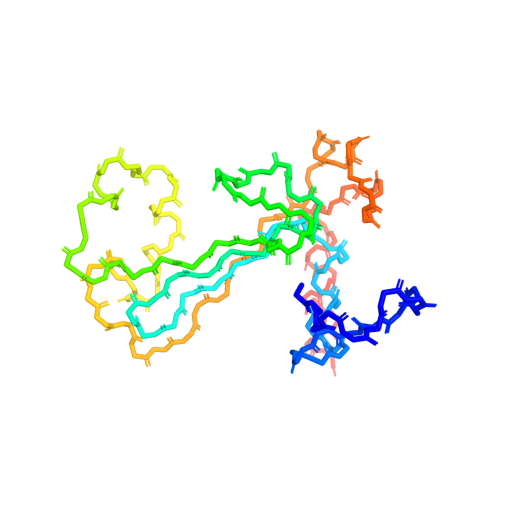ALA A CA 1
ATOM 702 C C . ALA A 1 91 ? -7.769 -7.283 9.283 1.00 97.94 91 ALA A C 1
ATOM 704 O O . ALA A 1 91 ? -7.725 -6.106 9.651 1.00 97.94 91 ALA A O 1
ATOM 705 N N . THR A 1 92 ? -6.769 -7.849 8.607 1.00 97.81 92 THR A N 1
ATOM 706 C CA . THR A 1 92 ? -5.596 -7.105 8.137 1.00 97.81 92 THR A CA 1
ATOM 707 C C . THR A 1 92 ? -5.508 -7.197 6.620 1.00 97.81 92 THR A C 1
ATOM 709 O O . THR A 1 92 ? -5.488 -8.293 6.066 1.00 97.81 92 THR A O 1
ATOM 712 N N . LEU A 1 93 ? -5.455 -6.050 5.944 1.00 98.12 93 LEU A N 1
ATOM 713 C CA . LEU A 1 93 ? -5.299 -5.949 4.494 1.00 98.12 93 LEU A CA 1
ATOM 714 C C . LEU A 1 93 ? -3.924 -5.375 4.186 1.00 98.12 93 LEU A C 1
ATOM 716 O O . LEU A 1 93 ? -3.676 -4.208 4.473 1.00 98.12 93 LEU A O 1
ATOM 720 N N . PHE A 1 94 ? -3.053 -6.171 3.573 1.00 97.19 94 PHE A N 1
ATOM 721 C CA . PHE A 1 94 ? -1.784 -5.688 3.039 1.00 97.19 94 PHE A CA 1
ATOM 722 C C . PHE A 1 94 ? -1.954 -5.199 1.603 1.00 97.19 94 PHE A C 1
ATOM 724 O 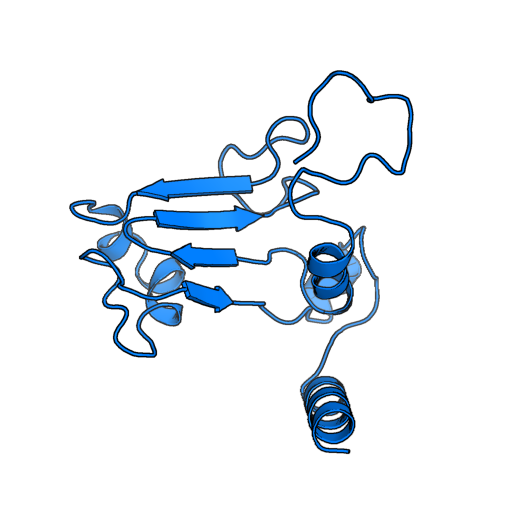O . PHE A 1 94 ? -2.647 -5.821 0.797 1.00 97.19 94 PHE A O 1
ATOM 731 N N . ARG A 1 95 ? -1.284 -4.098 1.269 1.00 97.19 95 ARG A N 1
ATOM 732 C CA . ARG A 1 95 ? -1.193 -3.572 -0.090 1.00 97.19 95 ARG A CA 1
ATOM 733 C C . ARG A 1 95 ? 0.261 -3.274 -0.420 1.00 97.19 95 ARG A C 1
ATOM 735 O O . ARG A 1 95 ? 0.917 -2.482 0.260 1.00 97.19 95 ARG A O 1
ATOM 742 N N . PHE A 1 96 ? 0.719 -3.876 -1.511 1.00 95.88 96 PHE A N 1
ATOM 743 C CA . PHE A 1 96 ? 2.070 -3.731 -2.036 1.00 95.88 96 PHE A CA 1
ATOM 744 C C . PHE A 1 96 ? 1.993 -3.211 -3.476 1.00 95.88 96 PHE A C 1
ATOM 746 O O . PHE A 1 96 ? 1.837 -4.005 -4.405 1.00 95.88 96 PHE A O 1
ATOM 753 N N . PRO A 1 97 ? 2.008 -1.882 -3.685 1.00 95.56 97 PRO A N 1
ATOM 754 C CA . PRO A 1 97 ? 2.088 -1.314 -5.023 1.00 95.56 97 PRO A CA 1
ATOM 755 C C . PRO A 1 97 ? 3.365 -1.800 -5.709 1.00 95.56 97 PRO A C 1
ATOM 757 O O . PRO A 1 97 ? 4.463 -1.608 -5.193 1.00 95.56 97 PRO A O 1
ATOM 760 N N . LEU A 1 98 ? 3.218 -2.461 -6.854 1.00 95.94 98 LEU A N 1
ATOM 761 C CA . LEU A 1 98 ? 4.365 -3.025 -7.551 1.00 95.94 98 LEU A CA 1
ATOM 762 C C . LEU A 1 98 ? 5.277 -1.916 -8.074 1.00 95.94 98 LEU A C 1
ATOM 764 O O . LEU A 1 98 ? 4.803 -0.914 -8.618 1.00 95.94 98 LEU A O 1
ATOM 768 N N . ARG A 1 99 ? 6.587 -2.121 -7.945 1.00 95.31 99 ARG A N 1
ATOM 769 C CA . ARG A 1 99 ? 7.597 -1.219 -8.487 1.00 95.31 99 ARG A CA 1
ATOM 770 C C . ARG A 1 99 ? 7.478 -1.178 -10.007 1.00 95.31 99 ARG A C 1
ATOM 772 O O . ARG A 1 99 ? 7.667 -2.178 -10.688 1.00 95.31 99 ARG A O 1
ATOM 779 N N . THR A 1 100 ? 7.182 -0.001 -10.529 1.00 94.62 100 THR A N 1
ATOM 780 C CA . THR A 1 100 ? 7.193 0.306 -11.964 1.00 94.62 100 THR A CA 1
ATOM 781 C C . THR A 1 100 ? 8.595 0.719 -12.411 1.00 94.62 100 THR A C 1
ATOM 783 O O . THR A 1 100 ? 9.391 1.147 -11.571 1.00 94.62 100 THR A O 1
ATOM 786 N N . ALA A 1 101 ? 8.881 0.698 -13.717 1.00 93.88 101 ALA A N 1
ATOM 787 C CA . ALA A 1 101 ? 10.123 1.250 -14.269 1.00 93.88 101 ALA A CA 1
ATOM 788 C C . ALA A 1 101 ? 10.421 2.685 -13.786 1.00 93.88 101 ALA A C 1
ATOM 790 O O . ALA A 1 101 ? 11.555 2.998 -13.429 1.00 93.88 101 ALA A O 1
ATOM 791 N N . GLY A 1 102 ? 9.396 3.544 -13.704 1.00 92.44 102 GLY A N 1
ATOM 792 C CA . GLY A 1 102 ? 9.549 4.925 -13.236 1.00 92.44 102 GLY A CA 1
ATOM 793 C C . GLY A 1 102 ? 9.992 5.007 -11.775 1.00 92.44 102 GLY A C 1
ATOM 794 O O . GLY A 1 102 ? 10.962 5.685 -11.457 1.00 92.44 102 GLY A O 1
ATOM 795 N N . THR A 1 103 ? 9.330 4.260 -10.889 1.00 90.50 103 THR A N 1
ATOM 796 C CA . THR A 1 103 ? 9.715 4.191 -9.467 1.00 90.50 103 THR A CA 1
ATOM 797 C C . THR A 1 103 ? 11.057 3.490 -9.252 1.00 90.50 103 THR A C 1
ATOM 799 O O . THR A 1 103 ? 11.778 3.835 -8.322 1.00 90.50 103 THR A O 1
ATOM 802 N N . ALA A 1 104 ? 11.417 2.532 -10.113 1.00 92.69 104 ALA A N 1
ATOM 803 C CA . ALA A 1 104 ? 12.676 1.799 -10.023 1.00 92.69 104 ALA A CA 1
ATOM 804 C C . ALA A 1 104 ? 13.892 2.682 -10.326 1.00 92.69 104 ALA A C 1
ATOM 806 O O . ALA A 1 104 ? 14.923 2.557 -9.669 1.00 92.69 104 ALA A O 1
ATOM 807 N N . ALA A 1 105 ? 13.757 3.620 -11.268 1.00 92.12 105 ALA A N 1
ATOM 808 C CA . ALA A 1 105 ? 14.826 4.546 -11.634 1.00 92.12 105 ALA A CA 1
ATOM 809 C C . ALA A 1 105 ? 15.312 5.405 -10.451 1.00 92.12 105 ALA A C 1
ATOM 811 O O . ALA A 1 105 ? 16.495 5.736 -10.378 1.00 92.12 105 ALA A O 1
ATOM 812 N N . SER A 1 106 ? 14.415 5.741 -9.519 1.00 89.12 106 SER A N 1
ATOM 813 C CA . SER A 1 106 ? 14.709 6.533 -8.319 1.00 89.12 106 SER A CA 1
ATOM 814 C C . SER A 1 106 ? 14.751 5.712 -7.025 1.00 89.12 106 SER A C 1
ATOM 816 O O . SER A 1 106 ? 14.880 6.290 -5.950 1.00 89.12 106 SER A O 1
ATOM 818 N N . SER A 1 107 ? 14.592 4.388 -7.095 1.00 89.94 107 SER A N 1
ATOM 819 C CA . SER A 1 107 ? 14.575 3.532 -5.908 1.00 89.94 107 SER A CA 1
ATOM 820 C C . SER A 1 107 ? 15.994 3.240 -5.422 1.00 89.94 107 SER A C 1
ATOM 822 O O . SER A 1 107 ? 16.864 2.792 -6.171 1.00 89.94 107 SER A O 1
ATOM 824 N N . GLU A 1 108 ? 16.208 3.445 -4.126 1.00 90.56 108 GLU A N 1
ATOM 825 C CA . GLU A 1 108 ? 17.421 3.038 -3.411 1.00 90.56 108 GLU A CA 1
ATOM 826 C C . GLU A 1 108 ? 17.346 1.583 -2.911 1.00 90.56 108 GLU A C 1
ATOM 828 O O . GLU A 1 108 ? 18.342 1.038 -2.437 1.00 90.56 108 GLU A O 1
ATOM 833 N N . LEU A 1 109 ? 16.181 0.937 -3.041 1.00 88.94 109 LEU A N 1
ATOM 834 C CA . LEU A 1 109 ? 15.960 -0.450 -2.632 1.00 88.94 109 LEU A CA 1
ATOM 835 C C . LEU A 1 109 ? 16.308 -1.425 -3.762 1.00 88.94 109 LEU A C 1
ATOM 837 O O . LEU A 1 109 ? 17.034 -2.393 -3.538 1.00 88.94 109 LEU A O 1
ATOM 841 N N . ARG A 1 110 ? 15.784 -1.185 -4.973 1.00 91.31 110 ARG A N 1
ATOM 842 C CA . ARG A 1 110 ? 16.038 -1.989 -6.183 1.00 91.31 110 ARG A CA 1
ATOM 843 C C . ARG A 1 110 ? 15.752 -1.196 -7.455 1.00 91.31 110 ARG A C 1
ATOM 845 O O . ARG A 1 110 ? 14.753 -0.495 -7.532 1.00 91.31 110 ARG A O 1
ATOM 852 N N . ARG A 1 111 ? 16.576 -1.404 -8.487 1.00 91.25 111 ARG A N 1
ATOM 853 C CA . ARG A 1 111 ? 16.468 -0.701 -9.780 1.00 91.25 111 ARG A CA 1
ATOM 854 C C . ARG A 1 111 ? 15.677 -1.439 -10.860 1.00 91.25 111 ARG A C 1
ATOM 856 O O . ARG A 1 111 ? 15.508 -0.901 -11.949 1.00 91.25 111 ARG A O 1
ATOM 863 N N . ASP A 1 112 ? 15.161 -2.623 -10.548 1.00 92.56 112 ASP A N 1
ATOM 864 C CA . ASP A 1 112 ? 14.361 -3.428 -11.471 1.00 92.56 112 ASP A CA 1
ATOM 865 C C . ASP A 1 112 ? 12.870 -3.265 -11.174 1.00 92.56 112 ASP A C 1
ATOM 867 O O . ASP A 1 112 ? 12.455 -3.256 -10.012 1.00 92.56 112 ASP A O 1
ATOM 871 N N . GLU A 1 113 ? 12.048 -3.166 -12.216 1.00 94.50 113 GLU A N 1
ATOM 872 C CA . GLU A 1 113 ? 10.597 -3.210 -12.055 1.00 94.50 113 GLU A CA 1
ATOM 873 C C . GLU A 1 113 ? 10.109 -4.605 -11.641 1.00 94.50 113 GLU A C 1
ATOM 875 O O . GLU A 1 113 ? 10.765 -5.620 -11.877 1.00 94.50 113 GLU A O 1
ATOM 880 N N . TYR A 1 114 ? 8.925 -4.661 -11.036 1.00 94.56 114 TYR A N 1
ATOM 881 C CA . TYR A 1 114 ? 8.266 -5.908 -10.675 1.00 94.56 114 TYR A CA 1
ATOM 882 C C . TYR A 1 114 ? 6.931 -6.023 -11.407 1.00 94.56 114 TYR A C 1
ATOM 884 O O . TYR A 1 114 ? 5.883 -5.573 -10.947 1.00 94.56 114 TYR A O 1
ATOM 892 N N . GLY A 1 115 ? 6.988 -6.590 -12.609 1.00 92.50 115 GLY A N 1
ATOM 893 C CA . GLY A 1 115 ? 5.842 -6.687 -13.504 1.00 92.50 115 GLY A CA 1
ATOM 894 C C . GLY A 1 115 ? 4.897 -7.853 -13.199 1.00 92.50 115 GLY A C 1
ATOM 895 O O . GLY A 1 115 ? 5.166 -8.741 -12.392 1.00 92.50 115 GLY A O 1
ATOM 896 N N . ARG A 1 116 ? 3.782 -7.895 -13.940 1.00 92.38 116 ARG A N 1
ATOM 897 C CA . ARG A 1 116 ? 2.766 -8.959 -13.847 1.00 92.38 116 ARG A CA 1
ATOM 898 C C . ARG A 1 116 ? 3.345 -10.368 -14.036 1.00 92.38 116 ARG A C 1
ATOM 900 O O . ARG A 1 116 ? 2.864 -11.289 -13.388 1.00 92.38 116 ARG A O 1
ATOM 907 N N . GLY A 1 117 ? 4.323 -10.542 -14.929 1.00 93.44 117 GLY A N 1
ATOM 908 C CA . GLY A 1 117 ? 4.965 -11.841 -15.171 1.00 93.44 117 GLY A CA 1
ATOM 909 C C . GLY A 1 117 ? 5.638 -12.394 -13.914 1.00 93.44 117 GLY A C 1
ATOM 910 O O . GLY A 1 117 ? 5.318 -13.501 -13.501 1.00 93.44 117 GLY A O 1
ATOM 911 N N . ALA A 1 118 ? 6.453 -11.569 -13.249 1.00 91.88 118 ALA A N 1
ATOM 912 C CA . ALA A 1 118 ? 7.138 -11.932 -12.009 1.00 91.88 118 ALA A CA 1
ATOM 913 C C . ALA A 1 118 ? 6.162 -12.240 -10.861 1.00 91.88 118 ALA A C 1
ATOM 915 O O . ALA A 1 118 ? 6.386 -13.165 -10.089 1.00 91.88 118 ALA A O 1
ATOM 916 N N . VAL A 1 119 ? 5.040 -11.512 -10.769 1.00 92.81 119 VAL A N 1
ATOM 917 C CA . VAL A 1 119 ? 3.984 -11.829 -9.789 1.00 92.81 119 VAL A CA 1
ATOM 918 C C . VAL A 1 119 ? 3.378 -13.206 -10.046 1.00 92.81 119 VAL A C 1
ATOM 920 O O . VAL A 1 119 ? 3.111 -13.927 -9.094 1.00 92.81 119 VAL A O 1
ATOM 923 N N . ARG A 1 120 ? 3.137 -13.574 -11.310 1.00 93.44 120 ARG A N 1
ATOM 924 C CA . ARG A 1 120 ? 2.572 -14.892 -11.641 1.00 93.44 120 ARG A CA 1
ATOM 925 C C . ARG A 1 120 ? 3.543 -16.003 -11.277 1.00 93.44 120 ARG A C 1
ATOM 927 O O . ARG A 1 120 ? 3.137 -16.910 -10.576 1.00 93.44 120 ARG A O 1
ATOM 934 N N . GLU A 1 121 ? 4.810 -15.856 -11.649 1.00 93.69 121 GLU A N 1
ATOM 935 C CA . GLU A 1 121 ? 5.860 -16.806 -11.277 1.00 93.69 121 GLU A CA 1
ATOM 936 C C . GLU A 1 121 ? 5.958 -16.970 -9.753 1.00 93.69 121 GLU A C 1
ATOM 938 O O . GLU A 1 121 ? 5.947 -18.089 -9.256 1.00 93.69 121 GLU A O 1
ATOM 943 N N . LEU A 1 122 ? 5.945 -15.865 -8.995 1.00 90.62 122 LEU A N 1
ATOM 944 C CA . LEU A 1 122 ? 5.919 -15.913 -7.532 1.00 90.62 122 LEU A CA 1
ATOM 945 C C . LEU A 1 122 ? 4.712 -16.696 -7.002 1.00 90.62 122 LEU A C 1
ATOM 947 O O . LEU A 1 122 ? 4.865 -17.504 -6.090 1.00 90.62 122 LEU A O 1
ATOM 951 N N . LEU A 1 123 ? 3.516 -16.449 -7.537 1.00 91.56 123 LEU A N 1
ATOM 952 C CA . LEU A 1 123 ? 2.322 -17.180 -7.119 1.00 91.56 123 LEU A CA 1
ATOM 953 C C . LEU A 1 123 ? 2.436 -18.662 -7.473 1.00 91.56 123 LEU A C 1
ATOM 955 O O . LEU A 1 123 ? 2.146 -19.486 -6.618 1.00 91.56 123 LEU A O 1
ATOM 959 N N . ASP A 1 124 ? 2.920 -19.002 -8.664 1.00 94.69 124 ASP A N 1
ATOM 960 C CA . ASP A 1 124 ? 3.101 -20.392 -9.081 1.00 94.69 124 ASP A CA 1
ATOM 961 C C . ASP A 1 124 ? 4.054 -21.130 -8.116 1.00 94.69 124 ASP A C 1
ATOM 963 O O . ASP A 1 124 ? 3.718 -22.214 -7.649 1.00 94.69 124 ASP A O 1
ATOM 967 N N . THR A 1 125 ? 5.154 -20.497 -7.675 1.00 93.06 125 THR A N 1
ATOM 968 C CA . THR A 1 125 ? 6.078 -21.101 -6.686 1.00 93.06 125 THR A CA 1
ATOM 969 C C . THR A 1 125 ? 5.489 -21.335 -5.291 1.00 93.06 125 THR A C 1
ATOM 971 O O . THR A 1 125 ? 6.086 -22.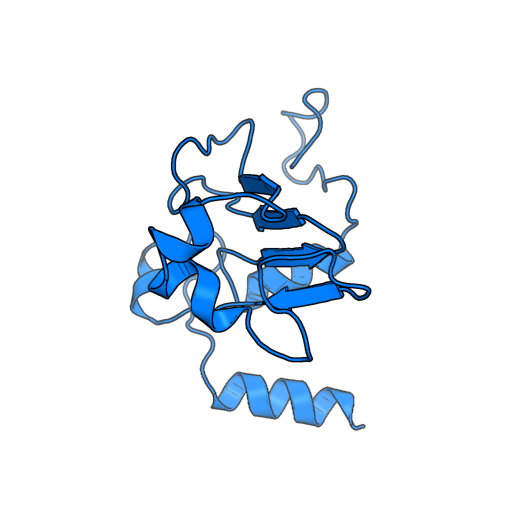054 -4.496 1.00 93.06 125 THR A O 1
ATOM 974 N N . LEU A 1 126 ? 4.361 -20.706 -4.948 1.00 86.12 126 LEU A N 1
ATOM 975 C CA . LEU A 1 126 ? 3.695 -20.888 -3.650 1.00 86.12 126 LEU A CA 1
ATOM 976 C C . LEU A 1 126 ? 2.669 -22.027 -3.663 1.00 86.12 126 LEU A C 1
ATOM 978 O O . LEU A 1 126 ? 2.152 -22.383 -2.604 1.00 86.12 126 LEU A O 1
ATOM 982 N N . HIS A 1 127 ? 2.320 -22.529 -4.847 1.00 79.50 127 HIS A N 1
ATOM 983 C CA . HIS A 1 127 ? 1.345 -23.602 -5.029 1.00 79.50 127 HIS A CA 1
ATOM 984 C C . HIS A 1 127 ? 1.989 -24.997 -5.135 1.00 79.50 127 HIS A C 1
ATOM 986 O O . HIS A 1 127 ? 1.248 -25.983 -5.100 1.00 79.50 127 HIS A O 1
ATOM 992 N N . ASP A 1 128 ? 3.321 -25.066 -5.227 1.00 52.88 128 ASP A N 1
ATOM 993 C CA . ASP A 1 128 ? 4.136 -26.288 -5.142 1.00 52.88 128 ASP A CA 1
ATOM 994 C C . ASP A 1 128 ? 4.487 -26.644 -3.682 1.00 52.88 128 ASP A C 1
ATOM 996 O O . ASP A 1 128 ? 4.491 -27.855 -3.352 1.00 52.88 128 ASP A O 1
#

pLDDT: mean 86.4, std 17.61, range [34.06, 98.31]

Secondary structure (DSSP, 8-state):
---TT-TT-TT---TTHHHHGGGGGT-SS-EEEEETEEEE--TTSSSSTT--SSS-SEEEE-TT-SHHHHSHHHHGGG--TT--SSS-EEEEEEE-PPPPHHHHHT-SS-SS---HHHHHHHHHHH--